Protein AF-A0A916B1W4-F1 (afdb_monomer)

Mean predicted aligned error: 12.18 Å

Solvent-accessible surface area (backbone atoms only — not comparable to full-atom values): 8776 Å² total; per-residue (Å²): 140,84,81,79,82,83,77,60,66,68,59,59,52,53,50,52,53,51,53,52,53,55,56,59,59,64,74,72,76,75,64,68,38,64,32,49,78,42,80,42,72,64,56,28,47,39,54,74,73,65,60,74,71,84,69,41,48,32,33,30,40,84,93,52,31,38,35,33,27,34,69,80,43,43,60,94,47,97,64,42,45,76,52,84,88,44,72,71,57,47,53,50,47,51,52,66,59,62,53,95,70,82,56,77,58,61,27,21,40,31,22,38,78,90,63,49,77,49,31,37,38,44,48,41,101,55,56,84,48,32,38,32,27,70,86,80,26,36,42,47,74,49,64,60,78,76,76,81,129

pLDDT: mean 74.78, std 14.54, range [41.62, 94.38]

Radius of gyration: 24.57 Å; Cα contacts (8 Å, |Δi|>4): 218; chains: 1; bounding box: 60×44×82 Å

Sequence (149 aa):
MIRPPYYSKHLGLRFVLFAGAAMLTLLIGCTTDYGRFSRDADLNQAFKKGEILSELNYYQSGRHAAIGVGPAYKVPSRIWTAFEPQTDRQDKMRGKFGGKHGYAAPGAFMLASDGTVVGIWFYGPHTRSFKVDQEKRIIEPMYVLPSRP

Nearest PDB structures (foldseek):
  1wjx-assembly1_A  TM=2.025E-01  e=3.253E+00  Thermus thermophilus
  8gcj-assembly1_C  TM=1.716E-01  e=3.891E+00  Homo sapiens
  4cs5-assembly3_C  TM=2.025E-01  e=7.066E+00  Penaeus vannamei
  5g48-assembly2_A-3  TM=2.164E-01  e=7.962E+00  Helicobacter pylori 26695

Foldseek 3Di:
DDDDDDPPPVVVVVVVVVVVVVVVVVVVPDQKDKWDWAFDPVQLVCLVVLPDPQQFFKWDQPLFWIKTFGNLADEPDPRIDTDHDDSVVSVVNCPSLVDDPNPSFGKTFTAAPVRDGGIIIGGGPFFDIWIARPVNRYIYTPGDDPDDD

Structure (mmCIF, N/CA/C/O backbone):
data_AF-A0A916B1W4-F1
#
_entry.id   AF-A0A916B1W4-F1
#
loop_
_atom_site.group_PDB
_atom_site.id
_atom_site.type_symbol
_atom_site.label_atom_id
_atom_site.label_alt_id
_atom_site.label_comp_id
_atom_site.label_asym_id
_atom_site.label_entity_id
_atom_site.label_seq_id
_atom_site.pdbx_PDB_ins_code
_atom_site.Cartn_x
_atom_site.Cartn_y
_atom_site.Cartn_z
_atom_site.occupancy
_atom_site.B_iso_or_equiv
_atom_site.auth_seq_id
_atom_site.auth_comp_id
_atom_site.auth_asym_id
_atom_site.auth_atom_id
_atom_site.pdbx_PDB_model_num
ATOM 1 N N . MET A 1 1 ? -34.827 -29.772 63.629 1.00 43.00 1 MET A N 1
ATOM 2 C CA . MET A 1 1 ? -35.063 -30.255 62.249 1.00 43.00 1 MET A CA 1
ATOM 3 C C . MET A 1 1 ? -34.575 -29.165 61.297 1.00 43.00 1 MET A C 1
ATOM 5 O O . MET A 1 1 ? -35.178 -28.102 61.267 1.00 43.00 1 MET A O 1
ATOM 9 N N . ILE A 1 2 ? -33.428 -29.352 60.637 1.00 50.66 2 ILE A N 1
ATOM 10 C CA . ILE A 1 2 ? -32.762 -28.321 59.815 1.00 50.66 2 ILE A CA 1
ATOM 11 C C . ILE A 1 2 ? -33.102 -28.608 58.345 1.00 50.66 2 ILE A C 1
ATOM 13 O O . ILE A 1 2 ? -32.817 -29.701 57.863 1.00 50.66 2 ILE A O 1
ATOM 17 N N . ARG A 1 3 ? -33.759 -27.672 57.644 1.00 47.84 3 ARG A N 1
ATOM 18 C CA . ARG A 1 3 ? -34.049 -27.809 56.203 1.00 47.84 3 ARG A CA 1
ATOM 19 C C . ARG A 1 3 ? -32.768 -27.543 55.395 1.00 47.84 3 ARG A C 1
ATOM 21 O O . ARG A 1 3 ? -32.090 -26.562 55.695 1.00 47.84 3 ARG A O 1
ATOM 28 N N . PRO A 1 4 ? -32.433 -28.360 54.381 1.00 50.62 4 PRO A N 1
ATOM 29 C CA . PRO A 1 4 ? -31.265 -28.110 53.548 1.00 50.62 4 PRO A CA 1
ATOM 30 C C . PRO A 1 4 ? -31.499 -26.882 52.651 1.00 50.62 4 PRO A C 1
ATOM 32 O O . PRO A 1 4 ? -32.639 -26.625 52.248 1.00 50.62 4 PRO A O 1
ATOM 35 N N . PRO A 1 5 ? -30.448 -26.112 52.322 1.00 58.75 5 PRO A N 1
ATOM 36 C CA . PRO A 1 5 ? -30.576 -24.954 51.453 1.00 58.75 5 PRO A CA 1
ATOM 37 C C . PRO A 1 5 ? -30.931 -25.401 50.031 1.00 58.75 5 PRO A C 1
ATOM 39 O O . PRO A 1 5 ? -30.258 -26.233 49.421 1.00 58.75 5 PRO A O 1
ATOM 42 N N . TYR A 1 6 ? -32.015 -24.837 49.504 1.00 56.00 6 TYR A N 1
ATOM 43 C CA . TYR A 1 6 ? -32.496 -25.073 48.148 1.00 56.00 6 TYR A CA 1
ATOM 44 C C . TYR A 1 6 ? -31.549 -24.387 47.153 1.00 56.00 6 TYR A C 1
ATOM 46 O O . TYR A 1 6 ? -31.672 -23.195 46.868 1.00 56.00 6 TYR A O 1
ATOM 54 N N . TYR A 1 7 ? -30.557 -25.124 46.653 1.00 57.62 7 TYR A N 1
ATOM 55 C CA . TYR A 1 7 ? -29.632 -24.624 45.638 1.00 57.62 7 TYR A CA 1
ATOM 56 C C . TYR A 1 7 ? -30.370 -24.512 44.294 1.00 57.62 7 TYR A C 1
ATOM 58 O O . TYR A 1 7 ? -30.645 -25.507 43.620 1.00 57.62 7 TYR A O 1
ATOM 66 N N . SER A 1 8 ? -30.752 -23.286 43.925 1.00 59.75 8 SER A N 1
ATOM 67 C CA . SER A 1 8 ? -31.493 -22.986 42.696 1.00 59.75 8 SER A CA 1
ATOM 68 C C . SER A 1 8 ? -30.629 -23.257 41.460 1.00 59.75 8 SER A C 1
ATOM 70 O O . SER A 1 8 ? -29.793 -22.443 41.064 1.00 59.75 8 SER A O 1
ATOM 72 N N . LYS A 1 9 ? -30.860 -24.405 40.813 1.00 57.69 9 LYS A N 1
ATOM 73 C CA . LYS A 1 9 ? -30.178 -24.835 39.576 1.00 57.69 9 LYS A CA 1
ATOM 74 C C . LYS A 1 9 ? -30.294 -23.814 38.432 1.00 57.69 9 LYS A C 1
ATOM 76 O O . LYS A 1 9 ? -29.436 -23.760 37.555 1.00 57.69 9 LYS A O 1
ATOM 81 N N . HIS A 1 10 ? -31.324 -22.968 38.465 1.00 60.84 10 HIS A N 1
ATOM 82 C CA . HIS A 1 10 ? -31.557 -21.921 37.470 1.00 60.84 10 HIS A CA 1
ATOM 83 C C . HIS A 1 10 ? -30.565 -20.756 37.571 1.00 60.84 10 HIS A C 1
ATOM 85 O O . HIS A 1 10 ? -30.297 -20.105 36.563 1.00 60.84 10 HIS A O 1
ATOM 91 N N . LEU A 1 11 ? -30.000 -20.498 38.756 1.00 61.28 11 LEU A N 1
ATOM 92 C CA . LEU A 1 11 ? -29.026 -19.424 38.952 1.00 61.28 11 LEU A CA 1
ATOM 93 C C . LEU A 1 11 ? -27.665 -19.793 38.342 1.00 61.28 11 LEU A C 1
ATOM 95 O O . LEU A 1 11 ? -27.063 -18.980 37.647 1.00 61.28 11 LEU A O 1
ATOM 99 N N . GLY A 1 12 ? -27.240 -21.050 38.515 1.00 69.25 12 GLY A N 1
ATOM 100 C CA . GLY A 1 12 ? -26.013 -21.575 37.909 1.00 69.25 12 GLY A CA 1
ATOM 101 C C . GLY A 1 12 ? -26.082 -21.626 36.381 1.00 69.25 12 GLY A C 1
ATOM 102 O O . GLY A 1 12 ? -25.150 -21.195 35.710 1.00 69.25 12 GLY A O 1
ATOM 103 N N . LEU A 1 13 ? -27.215 -22.065 35.816 1.00 74.12 13 LEU A N 1
ATOM 104 C CA . LEU A 1 13 ? -27.392 -22.143 34.360 1.00 74.12 13 LEU A CA 1
ATOM 105 C C . LEU A 1 13 ? -27.351 -20.760 33.686 1.00 74.12 13 LEU A C 1
ATOM 107 O O . LEU A 1 13 ? -26.747 -20.602 32.627 1.00 74.12 13 LEU A O 1
ATOM 111 N N . ARG A 1 14 ? -27.953 -19.742 34.316 1.00 78.06 14 ARG A N 1
ATOM 112 C CA . ARG A 1 14 ? -27.919 -18.355 33.822 1.00 78.06 14 ARG A CA 1
ATOM 113 C C . ARG A 1 14 ? -26.509 -17.773 33.848 1.00 78.06 14 ARG A C 1
ATOM 115 O O . ARG A 1 14 ? -26.133 -17.076 32.912 1.00 78.06 14 ARG A O 1
ATOM 122 N N . PHE A 1 15 ? -25.732 -18.092 34.880 1.00 79.56 15 PHE A N 1
ATOM 123 C CA . PHE A 1 15 ? -24.349 -17.636 35.003 1.00 79.56 15 PHE A CA 1
ATOM 124 C C . PHE A 1 15 ? -23.443 -18.267 33.937 1.00 79.56 15 PHE A C 1
ATOM 126 O O . PHE A 1 15 ? -22.656 -17.566 33.308 1.00 79.56 15 PHE A O 1
ATOM 133 N N . VAL A 1 16 ? -23.612 -19.567 33.665 1.00 83.00 16 VAL A N 1
ATOM 134 C CA . VAL A 1 16 ? -22.874 -20.280 32.607 1.00 83.00 16 VAL A CA 1
ATOM 135 C C . VAL A 1 16 ? -23.202 -19.724 31.219 1.00 83.00 16 VAL A C 1
ATOM 137 O O . VAL A 1 16 ? -22.293 -19.515 30.420 1.00 83.00 16 VAL A O 1
ATOM 140 N N . LEU A 1 17 ? -24.472 -19.419 30.939 1.00 81.69 17 LEU A N 1
ATOM 141 C CA . LEU A 1 17 ? -24.877 -18.806 29.668 1.00 81.69 17 LEU A CA 1
ATOM 142 C C . LEU A 1 17 ? -24.300 -17.395 29.490 1.00 81.69 17 LEU A C 1
ATOM 144 O O . LEU A 1 17 ? -23.817 -17.069 28.408 1.00 81.69 17 LEU A O 1
ATOM 148 N N . PHE A 1 18 ? -24.298 -16.575 30.546 1.00 82.75 18 PHE A N 1
ATOM 149 C CA . PHE A 1 18 ? -23.714 -15.230 30.500 1.00 82.75 18 PHE A CA 1
ATOM 150 C C . PHE A 1 18 ? -22.194 -15.265 30.314 1.00 82.75 18 PHE A C 1
ATOM 152 O O . PHE A 1 18 ? -21.657 -14.526 29.490 1.00 82.75 18 PHE A O 1
ATOM 159 N N . ALA A 1 19 ? -21.505 -16.150 31.036 1.00 81.50 19 ALA A N 1
ATOM 160 C CA . ALA A 1 19 ? -20.065 -16.338 30.900 1.00 81.50 19 ALA A CA 1
ATOM 161 C C . ALA A 1 19 ? -19.690 -16.868 29.505 1.00 81.50 19 ALA A C 1
ATOM 163 O O . ALA A 1 19 ? -18.737 -16.381 28.900 1.00 81.50 19 ALA A O 1
ATOM 164 N N . GLY A 1 20 ? -20.472 -17.805 28.958 1.00 81.44 20 GLY A N 1
ATOM 165 C CA . GLY A 1 20 ? -20.282 -18.322 27.601 1.00 81.44 20 GLY A CA 1
ATOM 166 C C . GLY A 1 20 ? -20.479 -17.254 26.523 1.00 81.44 20 GLY A C 1
ATOM 167 O O . GLY A 1 20 ? -19.658 -17.140 25.614 1.00 81.44 20 GLY A O 1
ATOM 168 N N . ALA A 1 21 ? -21.515 -16.420 26.649 1.00 79.38 21 ALA A N 1
ATOM 169 C CA . ALA A 1 21 ? -21.763 -15.319 25.720 1.00 79.38 21 ALA A CA 1
ATOM 170 C C . ALA A 1 21 ? -20.661 -14.246 25.782 1.00 79.38 21 ALA A C 1
ATOM 172 O O . ALA A 1 21 ? -20.175 -13.805 24.742 1.00 79.38 21 ALA A O 1
ATOM 173 N N . ALA A 1 22 ? -20.205 -13.876 26.984 1.00 78.75 22 ALA A N 1
ATOM 174 C CA . ALA A 1 22 ? -19.098 -12.936 27.158 1.00 78.75 22 ALA A CA 1
ATOM 175 C C . ALA A 1 22 ? -17.791 -13.471 26.545 1.00 78.75 22 ALA A C 1
ATOM 177 O O . ALA A 1 22 ? -17.071 -12.736 25.870 1.00 78.75 22 ALA A O 1
ATOM 178 N N . MET A 1 23 ? -17.510 -14.768 26.698 1.00 75.62 23 MET A N 1
ATOM 179 C CA . MET A 1 23 ? -16.306 -15.386 26.142 1.00 75.62 23 MET A CA 1
ATOM 180 C C . MET A 1 23 ? -16.318 -15.447 24.607 1.00 75.62 23 MET A C 1
ATOM 182 O O . MET A 1 23 ? -15.281 -15.232 23.984 1.00 75.62 23 MET A O 1
ATOM 186 N N . LEU A 1 24 ? -17.487 -15.643 23.987 1.00 72.12 24 LEU A N 1
ATOM 187 C CA . LEU A 1 24 ? -17.648 -15.578 22.528 1.00 72.12 24 LEU A CA 1
ATOM 188 C C . LEU A 1 24 ? -17.366 -14.176 21.966 1.00 72.12 24 LEU A C 1
ATOM 190 O O . LEU A 1 24 ? -16.782 -14.065 20.892 1.00 72.12 24 LEU A O 1
ATOM 194 N N . THR A 1 25 ? -17.709 -13.108 22.694 1.00 70.25 25 THR A N 1
ATOM 195 C CA . THR A 1 25 ? -17.434 -11.732 22.234 1.00 70.25 25 THR A CA 1
ATOM 196 C C . THR A 1 25 ? -15.950 -11.361 22.262 1.00 70.25 25 THR A C 1
ATOM 198 O O . THR A 1 25 ? -15.512 -10.534 21.467 1.00 70.25 25 THR A O 1
ATOM 201 N N . LEU A 1 26 ? -15.149 -12.008 23.117 1.00 65.50 26 LEU A N 1
ATOM 202 C CA . LEU A 1 26 ? -13.708 -11.746 23.220 1.00 65.50 26 LEU A CA 1
ATOM 203 C C . LEU A 1 26 ? -12.905 -12.312 22.037 1.00 65.50 26 LEU A C 1
ATOM 205 O O . LEU A 1 26 ? -11.807 -11.833 21.765 1.00 65.50 26 LEU A O 1
ATOM 209 N N . LEU A 1 27 ? -13.447 -13.291 21.305 1.00 60.91 27 LEU A N 1
ATOM 210 C CA . LEU A 1 27 ? -12.779 -13.905 20.149 1.00 60.91 27 LEU A CA 1
ATOM 211 C C . LEU A 1 27 ? -12.909 -13.089 18.852 1.00 60.91 27 LEU A C 1
ATOM 213 O O . LEU A 1 27 ? -12.241 -13.400 17.873 1.00 60.91 27 LEU A O 1
ATOM 217 N N . ILE A 1 28 ? -13.726 -12.032 18.841 1.00 63.41 28 ILE A N 1
ATOM 218 C CA . ILE A 1 28 ? -13.975 -11.191 17.654 1.00 63.41 28 ILE A CA 1
ATOM 219 C C . ILE A 1 28 ? -12.948 -10.035 17.563 1.00 63.41 28 ILE A C 1
ATOM 221 O O . ILE A 1 28 ? -12.899 -9.300 16.588 1.00 63.41 28 ILE A O 1
ATOM 225 N N . GLY A 1 29 ? -12.085 -9.863 18.571 1.00 56.53 29 GLY A N 1
ATOM 226 C CA . GLY A 1 29 ? -11.330 -8.623 18.790 1.00 56.53 29 GLY A CA 1
ATOM 227 C C . GLY A 1 29 ? -9.984 -8.439 18.077 1.00 56.53 29 GLY A C 1
ATOM 228 O O . GLY A 1 29 ? -9.259 -7.520 18.453 1.00 56.53 29 GLY A O 1
ATOM 229 N N . CYS A 1 30 ? -9.590 -9.259 17.098 1.00 63.62 30 CYS A N 1
ATOM 230 C CA . CYS A 1 30 ? -8.312 -9.046 16.399 1.00 63.62 30 CYS A CA 1
ATOM 231 C C . CYS A 1 30 ? -8.394 -9.432 14.914 1.00 63.62 30 CYS A C 1
ATOM 233 O O . CYS A 1 30 ? -8.078 -10.555 14.542 1.00 63.62 30 CYS A O 1
ATOM 235 N N . THR A 1 31 ? -8.824 -8.496 14.063 1.00 70.81 31 THR A N 1
ATOM 236 C CA . THR A 1 31 ? -8.904 -8.668 12.595 1.00 70.81 31 THR A CA 1
ATOM 237 C C . THR A 1 31 ? -7.737 -8.010 11.849 1.00 70.81 31 THR A C 1
ATOM 239 O O . THR A 1 31 ? -7.789 -7.811 10.634 1.00 70.81 31 THR A O 1
ATOM 242 N N . THR A 1 32 ? -6.672 -7.633 12.570 1.00 83.56 32 THR A N 1
ATOM 243 C CA . THR A 1 32 ? -5.434 -7.148 11.957 1.00 83.56 32 THR A CA 1
ATOM 244 C C . THR A 1 32 ? -4.534 -8.318 11.588 1.00 83.56 32 THR A C 1
ATOM 246 O O . THR A 1 32 ? -3.882 -8.901 12.454 1.00 83.56 32 THR A O 1
ATOM 249 N N . ASP A 1 33 ? -4.416 -8.579 10.292 1.00 89.25 33 ASP A N 1
ATOM 250 C CA . ASP A 1 33 ? -3.599 -9.663 9.755 1.00 89.25 33 ASP A CA 1
ATOM 251 C C . ASP A 1 33 ? -2.481 -9.159 8.848 1.00 89.25 33 ASP A C 1
ATOM 253 O O . ASP A 1 33 ? -2.517 -8.051 8.305 1.00 89.25 33 ASP A O 1
ATOM 257 N N . TYR A 1 34 ? -1.476 -10.009 8.647 1.00 91.25 34 TYR A N 1
ATOM 258 C CA . TYR A 1 34 ? -0.463 -9.781 7.627 1.00 91.25 34 TYR A CA 1
ATOM 259 C C . TYR A 1 34 ? -1.018 -10.079 6.237 1.00 91.25 34 TYR A C 1
ATOM 261 O O . TYR A 1 34 ? -1.528 -11.166 5.968 1.00 91.25 34 TYR A O 1
ATOM 269 N N . GLY A 1 35 ? -0.861 -9.110 5.341 1.00 89.94 35 GLY A N 1
ATOM 270 C CA . GLY A 1 35 ? -1.118 -9.303 3.925 1.00 89.94 35 GLY A CA 1
ATOM 271 C C . GLY A 1 35 ? 0.085 -9.889 3.190 1.00 89.94 35 GLY A C 1
ATOM 272 O O . GLY A 1 35 ? 1.198 -9.990 3.719 1.00 89.94 35 GLY A O 1
ATOM 273 N N . ARG A 1 36 ? -0.136 -10.252 1.929 1.00 89.25 36 ARG A N 1
ATOM 274 C CA . ARG A 1 36 ? 0.885 -10.798 1.030 1.00 89.25 36 ARG A CA 1
ATOM 275 C C . ARG A 1 36 ? 0.937 -10.034 -0.285 1.00 89.25 36 ARG A C 1
ATOM 277 O O . ARG A 1 36 ? -0.073 -9.525 -0.763 1.00 89.25 36 ARG A O 1
ATOM 284 N N . PHE A 1 37 ? 2.120 -9.985 -0.885 1.00 87.25 37 PHE A N 1
ATOM 285 C CA . PHE A 1 37 ? 2.303 -9.425 -2.219 1.00 87.25 37 PHE A CA 1
ATOM 286 C C . PHE A 1 37 ? 2.215 -10.534 -3.269 1.00 87.25 37 PHE A C 1
ATOM 288 O O . PHE A 1 37 ? 2.914 -11.542 -3.156 1.00 87.25 37 PHE A O 1
ATOM 295 N N . SER A 1 38 ? 1.394 -10.340 -4.300 1.00 86.94 38 SER A N 1
ATOM 296 C CA . SER A 1 38 ? 1.315 -11.233 -5.460 1.00 86.94 38 SER A CA 1
ATOM 297 C C . SER A 1 38 ? 1.848 -10.526 -6.694 1.00 86.94 38 SER A C 1
ATOM 299 O O . SER A 1 38 ? 1.353 -9.462 -7.062 1.00 86.94 38 SER A O 1
ATOM 301 N N . ARG A 1 39 ? 2.873 -11.097 -7.328 1.00 83.00 39 ARG A N 1
ATOM 302 C CA . ARG A 1 39 ? 3.413 -10.556 -8.580 1.00 83.00 39 ARG A CA 1
ATOM 303 C C . ARG A 1 39 ? 2.420 -10.805 -9.703 1.00 83.00 39 ARG A C 1
ATOM 305 O O . ARG A 1 39 ? 1.896 -11.909 -9.807 1.00 83.00 39 ARG A O 1
ATOM 312 N N . ASP A 1 40 ? 2.239 -9.805 -10.552 1.00 79.69 40 ASP A N 1
ATOM 313 C CA . ASP A 1 40 ? 1.331 -9.891 -11.687 1.00 79.69 40 ASP A CA 1
ATOM 314 C C . ASP A 1 40 ? 1.962 -9.249 -12.930 1.00 79.69 40 ASP A C 1
ATOM 316 O O . ASP A 1 40 ? 2.524 -8.152 -12.870 1.00 79.69 40 ASP A O 1
ATOM 320 N N . ALA A 1 41 ? 1.961 -9.981 -14.045 1.00 78.38 41 ALA A N 1
ATOM 321 C CA . ALA A 1 41 ? 2.626 -9.556 -15.274 1.00 78.38 41 ALA A CA 1
ATOM 322 C C . ALA A 1 41 ? 1.854 -8.448 -16.003 1.00 78.38 41 ALA A C 1
ATOM 324 O O . ALA A 1 41 ? 2.482 -7.546 -16.568 1.00 78.38 41 ALA A O 1
ATOM 325 N N . ASP A 1 42 ? 0.528 -8.475 -15.933 1.00 80.94 42 ASP A N 1
ATOM 326 C CA . ASP A 1 42 ? -0.341 -7.505 -16.594 1.00 80.94 42 ASP A CA 1
ATOM 327 C C . ASP A 1 42 ? -0.290 -6.173 -15.854 1.00 80.94 42 ASP A C 1
ATOM 329 O O . ASP A 1 42 ? -0.120 -5.122 -16.468 1.00 80.94 42 ASP A O 1
ATOM 333 N N . LEU A 1 43 ? -0.275 -6.211 -14.523 1.00 76.81 43 LEU A N 1
ATOM 334 C CA . LEU A 1 43 ? -0.049 -5.049 -13.674 1.00 76.81 43 LEU A CA 1
ATOM 335 C C . LEU A 1 43 ? 1.306 -4.385 -13.956 1.00 76.81 43 LEU A C 1
ATOM 337 O O . LEU A 1 43 ? 1.416 -3.158 -14.021 1.00 76.81 43 LEU A O 1
ATOM 341 N N . ASN A 1 44 ? 2.347 -5.192 -14.173 1.00 73.75 44 ASN A N 1
ATOM 342 C CA . ASN A 1 44 ? 3.654 -4.684 -14.588 1.00 73.75 44 ASN A CA 1
ATOM 343 C C . ASN A 1 44 ? 3.591 -4.003 -15.952 1.00 73.75 44 ASN A C 1
ATOM 345 O O . ASN A 1 44 ? 4.270 -2.998 -16.178 1.00 73.75 44 ASN A O 1
ATOM 349 N N . GLN A 1 45 ? 2.807 -4.548 -16.877 1.00 76.25 45 GLN A N 1
ATOM 350 C CA . GLN A 1 45 ? 2.643 -3.978 -18.204 1.00 76.25 45 GLN A CA 1
ATOM 351 C C . GLN A 1 45 ? 1.825 -2.681 -18.168 1.00 76.25 45 GLN A C 1
ATOM 353 O O . GLN A 1 45 ? 2.245 -1.704 -18.788 1.00 76.25 45 GLN A O 1
ATOM 358 N N . ALA A 1 46 ? 0.733 -2.638 -17.406 1.00 75.56 46 ALA A N 1
ATOM 359 C CA . ALA A 1 46 ? -0.083 -1.447 -17.178 1.00 75.56 46 ALA A CA 1
ATOM 360 C C . ALA A 1 46 ? 0.763 -0.309 -16.587 1.00 75.56 46 ALA A C 1
ATOM 362 O O . ALA A 1 46 ? 0.782 0.809 -17.106 1.00 75.56 46 ALA A O 1
ATOM 363 N N . PHE A 1 47 ? 1.596 -0.614 -15.586 1.00 71.06 47 PHE A N 1
ATOM 364 C CA . PHE A 1 47 ? 2.516 0.367 -15.012 1.00 71.06 47 PHE A CA 1
ATOM 365 C C . PHE A 1 47 ? 3.568 0.860 -16.019 1.00 71.06 47 PHE A C 1
ATOM 367 O O . PHE A 1 47 ? 3.852 2.058 -16.093 1.00 71.06 47 PHE A O 1
ATOM 374 N N . LYS A 1 48 ? 4.135 -0.039 -16.838 1.00 69.44 48 LYS A N 1
ATOM 375 C CA . LYS A 1 48 ? 5.068 0.341 -17.917 1.00 69.44 48 LYS A CA 1
ATOM 376 C C . LYS A 1 48 ? 4.418 1.270 -18.941 1.00 69.44 48 LYS A C 1
ATOM 378 O O . LYS A 1 48 ? 5.094 2.170 -19.435 1.00 69.44 48 LYS A O 1
ATOM 383 N N . LYS A 1 49 ? 3.134 1.062 -19.237 1.00 73.44 49 LYS A N 1
ATOM 384 C CA . LYS A 1 49 ? 2.331 1.897 -20.140 1.00 73.44 49 LYS A CA 1
ATOM 385 C C . LYS A 1 49 ? 1.883 3.221 -19.510 1.00 73.44 49 LYS A C 1
ATOM 387 O O . LYS A 1 49 ? 1.414 4.089 -20.234 1.00 73.44 49 LYS A O 1
ATOM 392 N N . GLY A 1 50 ? 2.073 3.405 -18.200 1.00 62.69 50 GLY A N 1
ATOM 393 C CA . GLY A 1 50 ? 1.631 4.607 -17.487 1.00 62.69 50 GLY A CA 1
ATOM 394 C C . GLY A 1 50 ? 0.120 4.650 -17.262 1.00 62.69 50 GLY A C 1
ATOM 395 O O . GLY A 1 50 ? -0.449 5.732 -17.154 1.00 62.69 50 GLY A O 1
ATOM 396 N N . GLU A 1 51 ? -0.533 3.489 -17.222 1.00 71.00 51 GLU A N 1
ATOM 397 C CA . GLU A 1 51 ? -1.961 3.408 -16.935 1.00 71.00 51 GLU A CA 1
ATOM 398 C C . GLU A 1 51 ? -2.214 3.748 -15.457 1.00 71.00 51 GLU A C 1
ATOM 400 O O . GLU A 1 51 ? -1.686 3.108 -14.541 1.00 71.00 51 GLU A O 1
ATOM 405 N N . ILE A 1 52 ? -3.018 4.790 -15.226 1.00 64.06 52 ILE A N 1
ATOM 406 C CA . ILE A 1 52 ? -3.480 5.177 -13.892 1.00 64.06 52 ILE A CA 1
ATOM 407 C C . ILE A 1 52 ? -4.686 4.314 -13.548 1.00 64.06 52 ILE A C 1
ATOM 409 O O . ILE A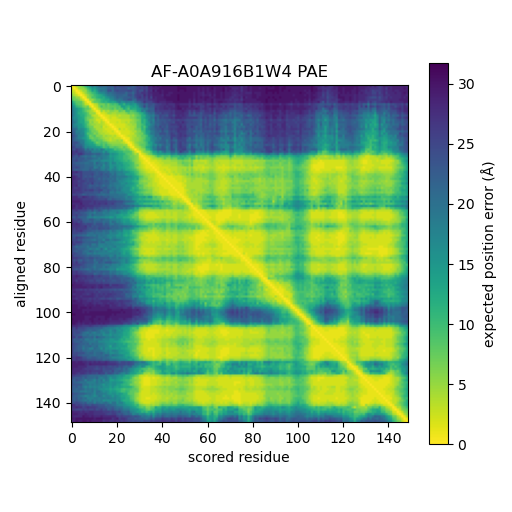 1 52 ? -5.709 4.377 -14.225 1.00 64.06 52 ILE A O 1
ATOM 413 N N . LEU A 1 53 ? -4.600 3.569 -12.449 1.00 71.44 53 LEU A N 1
ATOM 414 C CA . LEU A 1 53 ? -5.776 2.952 -11.847 1.00 71.44 53 LEU A CA 1
ATOM 415 C C . LEU A 1 53 ? -6.449 4.017 -10.981 1.00 71.44 53 LEU A C 1
ATOM 417 O O . LEU A 1 53 ? -6.123 4.192 -9.809 1.00 71.44 53 LEU A O 1
ATOM 421 N N . SER A 1 54 ? -7.332 4.788 -11.616 1.00 63.84 54 SER A N 1
ATOM 422 C CA . SER A 1 54 ? -7.924 6.027 -11.091 1.00 63.84 54 SER A CA 1
ATOM 423 C C . SER A 1 54 ? -8.743 5.861 -9.810 1.00 63.84 54 SER A C 1
ATOM 425 O O . SER A 1 54 ? -9.089 6.850 -9.180 1.00 63.84 54 SER A O 1
ATOM 427 N N . GLU A 1 55 ? -9.052 4.630 -9.412 1.00 82.88 55 GLU A N 1
ATOM 428 C CA . GLU A 1 55 ? -9.868 4.334 -8.232 1.00 82.88 55 GLU A CA 1
ATOM 429 C C . GLU A 1 55 ? -9.039 4.082 -6.961 1.00 82.88 55 GLU A C 1
ATOM 431 O O . GLU A 1 55 ? -9.580 3.645 -5.947 1.00 82.88 55 GLU A O 1
ATOM 436 N N . LEU A 1 56 ? -7.726 4.339 -6.983 1.00 88.38 56 LEU A N 1
ATOM 437 C CA . LEU A 1 56 ? -6.842 4.100 -5.841 1.00 88.38 56 LEU A CA 1
ATOM 438 C C . LEU A 1 56 ? -6.452 5.390 -5.115 1.00 88.38 56 LEU A C 1
ATOM 440 O O . LEU A 1 56 ? -6.116 6.402 -5.724 1.00 88.38 56 LEU A O 1
ATOM 444 N N . ASN A 1 57 ? -6.374 5.304 -3.789 1.00 90.75 57 ASN A N 1
ATOM 445 C CA . ASN A 1 57 ? -5.712 6.297 -2.954 1.00 90.75 57 ASN A CA 1
ATOM 446 C C . ASN A 1 57 ? -4.198 6.058 -3.015 1.00 90.75 57 ASN A C 1
ATOM 448 O O . ASN A 1 57 ? -3.710 5.025 -2.543 1.00 90.75 57 ASN A O 1
ATOM 452 N N . TYR A 1 58 ? -3.439 6.997 -3.577 1.00 88.19 58 TYR A N 1
ATOM 453 C CA . TYR A 1 58 ? -1.994 6.840 -3.735 1.00 88.19 58 TYR A CA 1
ATOM 454 C C . TYR A 1 58 ? -1.199 7.463 -2.586 1.00 88.19 58 TYR A C 1
ATOM 456 O O . TYR A 1 58 ? -1.482 8.571 -2.127 1.00 88.19 58 TYR A O 1
ATOM 464 N N . TYR A 1 59 ? -0.153 6.760 -2.152 1.00 89.06 59 TYR A N 1
ATOM 465 C CA . TYR A 1 59 ? 0.770 7.198 -1.109 1.00 89.06 59 TYR A CA 1
ATOM 466 C C . TYR A 1 59 ? 2.220 6.981 -1.537 1.00 89.06 59 TYR A C 1
ATOM 468 O O . TYR A 1 59 ? 2.541 5.998 -2.204 1.00 89.06 59 TYR A O 1
ATOM 476 N N . GLN A 1 60 ? 3.120 7.872 -1.120 1.00 85.31 60 GLN A N 1
ATOM 477 C CA . GLN A 1 60 ? 4.560 7.750 -1.364 1.00 85.31 60 GLN A CA 1
ATOM 478 C C . GLN A 1 60 ? 5.366 7.833 -0.066 1.00 85.31 60 GLN A C 1
ATOM 480 O O . GLN A 1 60 ? 5.044 8.616 0.828 1.00 85.31 60 GLN A O 1
ATOM 485 N N . SER A 1 61 ? 6.454 7.068 0.005 1.00 80.75 61 SER A N 1
ATOM 486 C CA . SER A 1 61 ? 7.465 7.140 1.062 1.00 80.75 61 SER A CA 1
ATOM 487 C C . SER A 1 61 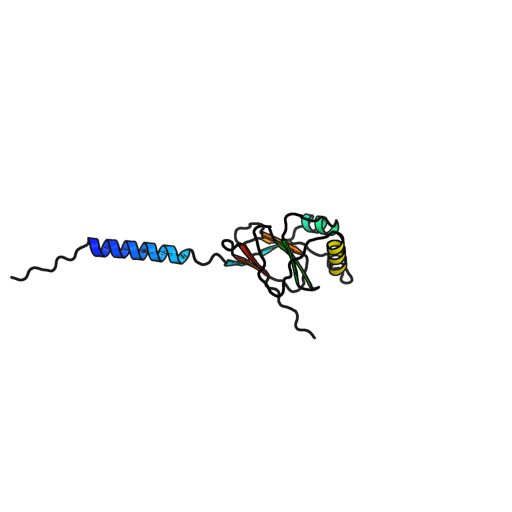? 8.730 7.802 0.510 1.00 80.75 61 SER A C 1
ATOM 489 O O . SER A 1 61 ? 9.686 7.145 0.074 1.00 80.75 61 SER A O 1
ATOM 491 N N . GLY A 1 62 ? 8.719 9.137 0.468 1.00 76.44 62 GLY A N 1
ATOM 492 C CA . GLY A 1 62 ? 9.823 9.938 -0.063 1.00 76.44 62 GLY A CA 1
ATOM 493 C C . GLY A 1 62 ? 10.164 9.584 -1.516 1.00 76.44 62 GLY A C 1
ATOM 494 O O . GLY A 1 62 ? 9.347 9.752 -2.414 1.00 76.44 62 GLY A O 1
ATOM 495 N N . ARG A 1 63 ? 11.398 9.123 -1.764 1.00 70.88 63 ARG A N 1
ATOM 496 C CA . ARG A 1 63 ? 11.871 8.696 -3.098 1.00 70.88 63 ARG A CA 1
ATOM 497 C C . ARG A 1 63 ? 11.929 7.175 -3.270 1.00 70.88 63 ARG A C 1
ATOM 499 O O . ARG A 1 63 ? 12.449 6.713 -4.279 1.00 70.88 63 ARG A O 1
ATOM 506 N N . HIS A 1 64 ? 11.468 6.414 -2.282 1.00 72.75 64 HIS A N 1
ATOM 507 C CA . HIS A 1 64 ? 11.822 5.002 -2.168 1.00 72.75 64 HIS A CA 1
ATOM 508 C C . HIS A 1 64 ? 10.708 4.037 -2.541 1.00 72.75 64 HIS A C 1
ATOM 510 O O . HIS A 1 64 ? 11.022 2.932 -2.968 1.00 72.75 64 HIS A O 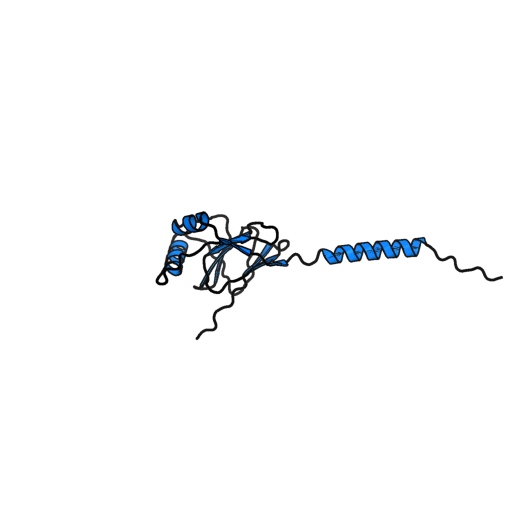1
ATOM 516 N N . ALA A 1 65 ? 9.448 4.427 -2.342 1.00 76.50 65 ALA A N 1
ATOM 517 C CA . ALA A 1 65 ? 8.312 3.569 -2.630 1.00 76.50 65 ALA A CA 1
ATOM 518 C C . ALA A 1 65 ? 7.037 4.361 -2.891 1.00 76.50 65 ALA A C 1
ATOM 520 O O . ALA A 1 65 ? 6.854 5.444 -2.324 1.00 76.50 65 ALA A O 1
ATOM 521 N N . ALA A 1 66 ? 6.150 3.785 -3.696 1.00 82.50 66 ALA A N 1
ATOM 522 C CA . ALA A 1 66 ? 4.780 4.244 -3.857 1.00 82.50 66 ALA A CA 1
ATOM 523 C C . ALA A 1 66 ? 3.802 3.067 -3.733 1.00 82.50 66 ALA A C 1
ATOM 525 O O . ALA A 1 66 ? 4.121 1.927 -4.058 1.00 82.50 66 ALA A O 1
ATOM 526 N N . ILE A 1 67 ? 2.596 3.344 -3.257 1.00 87.69 67 ILE A N 1
ATOM 527 C CA . ILE A 1 67 ? 1.489 2.387 -3.199 1.00 87.69 67 ILE A CA 1
ATOM 528 C C . ILE A 1 67 ? 0.219 3.057 -3.683 1.00 87.69 67 ILE A C 1
ATOM 530 O O . ILE A 1 67 ? 0.048 4.260 -3.494 1.00 87.69 67 ILE A O 1
ATOM 534 N N . GLY A 1 68 ? -0.668 2.275 -4.280 1.00 89.44 68 GLY A N 1
ATOM 535 C CA . GLY A 1 68 ? -2.073 2.626 -4.440 1.00 89.44 68 GLY A CA 1
ATOM 536 C C . GLY A 1 68 ? -2.894 1.675 -3.586 1.00 89.44 68 GLY A C 1
ATOM 537 O O . GLY A 1 68 ? -2.699 0.470 -3.676 1.00 89.44 68 GLY A O 1
ATOM 538 N N . VAL A 1 69 ? -3.783 2.170 -2.741 1.00 92.75 69 VAL A N 1
ATOM 539 C CA . VAL A 1 69 ? -4.689 1.324 -1.949 1.00 92.75 69 VAL A CA 1
ATOM 540 C C . VAL A 1 69 ? -6.125 1.579 -2.366 1.00 92.75 69 VAL A C 1
ATOM 542 O O . VAL A 1 69 ? -6.435 2.658 -2.865 1.00 92.75 69 VAL A O 1
ATOM 545 N N . GLY A 1 70 ? -6.996 0.588 -2.187 1.00 92.50 70 GLY A N 1
ATOM 546 C CA . GLY A 1 70 ? -8.408 0.732 -2.533 1.00 92.50 70 GLY A CA 1
ATOM 547 C C . GLY A 1 70 ? -9.040 1.957 -1.855 1.00 92.50 70 GLY A C 1
ATOM 548 O O . GLY A 1 70 ? -8.593 2.361 -0.777 1.00 92.50 70 GLY A O 1
ATOM 549 N N . PRO A 1 71 ? -10.104 2.534 -2.433 1.00 91.56 71 PRO A N 1
ATOM 550 C CA . PRO A 1 71 ? -10.642 3.827 -2.005 1.00 91.56 71 PRO A CA 1
ATOM 551 C C . PRO A 1 71 ? -11.221 3.784 -0.582 1.00 91.56 71 PRO A C 1
ATOM 553 O O . PRO A 1 71 ? -11.231 4.790 0.125 1.00 91.56 71 PRO A O 1
ATOM 556 N N . ALA A 1 72 ? -11.651 2.599 -0.136 1.00 92.44 72 ALA A N 1
ATOM 557 C CA . ALA A 1 72 ? -12.121 2.355 1.223 1.00 92.44 72 ALA A CA 1
ATOM 558 C C . ALA A 1 72 ? -10.993 2.337 2.269 1.00 92.44 72 ALA A C 1
ATOM 560 O O . ALA A 1 72 ? -11.276 2.492 3.455 1.00 92.44 72 ALA A O 1
ATOM 561 N N . TYR A 1 73 ? -9.739 2.135 1.853 1.00 93.50 73 TYR A N 1
ATOM 562 C CA . TYR A 1 73 ? -8.599 1.959 2.747 1.00 93.50 73 TYR A CA 1
ATOM 563 C C . TYR A 1 73 ? -7.794 3.243 2.933 1.00 93.50 73 TYR A C 1
ATOM 565 O O . TYR A 1 73 ? -7.678 4.081 2.034 1.00 93.50 73 TYR A O 1
ATOM 573 N N . LYS A 1 74 ? -7.188 3.370 4.115 1.00 94.38 74 LYS A N 1
ATOM 574 C CA . LYS A 1 74 ? -6.303 4.479 4.491 1.00 94.38 74 LYS A CA 1
ATOM 575 C C . LYS A 1 74 ? -4.960 3.967 4.994 1.00 94.38 74 LYS A C 1
ATOM 577 O O . LYS A 1 74 ? -4.874 2.888 5.575 1.00 94.38 74 LYS A O 1
ATOM 582 N N . VAL A 1 75 ? -3.926 4.791 4.834 1.00 93.00 75 VAL A N 1
ATOM 583 C CA . VAL A 1 75 ? -2.572 4.527 5.346 1.00 93.00 75 VAL A CA 1
ATOM 584 C C . VAL A 1 75 ? -2.200 5.603 6.375 1.00 93.00 75 VAL A C 1
ATOM 586 O O . VAL A 1 75 ? -1.623 6.631 6.014 1.00 93.00 75 VAL A O 1
ATOM 589 N N . PRO A 1 76 ? -2.560 5.428 7.659 1.00 88.56 76 PRO A N 1
ATOM 590 C CA . PRO A 1 76 ? -2.250 6.383 8.715 1.00 88.56 76 PRO A CA 1
ATOM 591 C C . PRO A 1 76 ? -0.771 6.264 9.103 1.00 88.56 76 PRO A C 1
ATOM 593 O O . PRO A 1 76 ? -0.400 5.546 10.027 1.00 88.56 76 PRO A O 1
ATOM 596 N N . SER A 1 77 ? 0.108 6.956 8.381 1.00 83.31 77 SER A N 1
ATOM 597 C CA . SER A 1 77 ? 1.544 6.937 8.659 1.00 83.31 77 SER A CA 1
ATOM 598 C C . SER A 1 77 ? 2.180 8.305 8.460 1.00 83.31 77 SER A C 1
ATOM 600 O O . SER A 1 77 ? 1.818 9.055 7.562 1.00 83.31 77 SER A O 1
ATOM 602 N N . ARG A 1 78 ? 3.187 8.612 9.286 1.00 83.50 78 ARG A N 1
ATOM 603 C CA . ARG A 1 78 ? 4.031 9.809 9.127 1.00 83.50 78 ARG A CA 1
ATOM 604 C C . ARG A 1 78 ? 5.029 9.683 7.972 1.00 83.50 78 ARG A C 1
ATOM 606 O O . ARG A 1 78 ? 5.590 10.685 7.549 1.00 83.50 78 ARG A O 1
ATOM 613 N N . ILE A 1 79 ? 5.277 8.461 7.501 1.00 83.69 79 ILE A N 1
ATOM 614 C CA . ILE A 1 79 ? 6.245 8.166 6.435 1.00 83.69 79 ILE A CA 1
ATOM 615 C C . ILE A 1 79 ? 5.558 8.194 5.064 1.00 83.69 79 ILE A C 1
ATOM 617 O O . ILE A 1 79 ? 6.171 8.574 4.068 1.00 83.69 79 ILE A O 1
ATOM 621 N N . TRP A 1 80 ? 4.280 7.817 5.024 1.00 87.56 80 TRP A N 1
ATOM 622 C CA . TRP A 1 80 ? 3.488 7.737 3.805 1.00 87.56 80 TRP A CA 1
ATOM 623 C C . TRP A 1 80 ? 2.684 9.013 3.601 1.00 87.56 80 TRP A C 1
ATOM 625 O O . TRP A 1 80 ? 1.782 9.329 4.369 1.00 87.56 80 TRP A O 1
ATOM 635 N N . THR A 1 81 ? 2.999 9.748 2.543 1.00 89.44 81 THR A N 1
ATOM 636 C CA . THR A 1 81 ? 2.277 10.967 2.177 1.00 89.44 81 THR A CA 1
ATOM 637 C C . THR A 1 81 ? 1.311 10.665 1.044 1.00 89.44 81 THR A C 1
ATOM 639 O O . THR A 1 81 ? 1.737 10.175 -0.003 1.00 89.44 81 THR A O 1
ATOM 642 N N . ALA A 1 82 ? 0.027 10.960 1.255 1.00 90.00 82 ALA A N 1
ATOM 643 C CA . ALA A 1 82 ? -0.984 10.866 0.210 1.00 90.00 82 ALA A CA 1
ATOM 644 C C . ALA A 1 82 ? -0.680 11.853 -0.927 1.00 90.00 82 ALA A C 1
ATOM 646 O O . ALA A 1 82 ? -0.208 12.967 -0.679 1.00 90.00 82 ALA A O 1
ATOM 647 N N . PHE A 1 83 ? -0.945 11.463 -2.169 1.00 84.12 83 PHE A N 1
ATOM 648 C CA . PHE A 1 83 ? -0.802 12.350 -3.317 1.00 84.12 83 PHE A CA 1
ATOM 649 C C . PHE A 1 83 ? -1.805 12.006 -4.415 1.00 84.12 83 PHE A C 1
ATOM 651 O O . PHE A 1 83 ? -2.136 10.844 -4.621 1.00 84.12 83 PHE A O 1
ATOM 658 N N . GLU A 1 84 ? -2.226 13.025 -5.161 1.00 82.44 84 GLU A N 1
ATOM 659 C CA . GLU A 1 84 ? -3.035 12.826 -6.360 1.00 82.44 84 GLU A CA 1
ATOM 660 C C . GLU A 1 84 ? -2.136 12.361 -7.523 1.00 82.44 84 GLU A C 1
ATOM 662 O O . GLU A 1 84 ? -1.137 13.048 -7.822 1.00 82.44 84 GLU A O 1
ATOM 667 N N . PRO A 1 85 ? -2.429 11.215 -8.168 1.00 70.25 85 PRO A N 1
ATOM 668 C CA . PRO A 1 85 ? -1.687 10.730 -9.324 1.00 70.25 85 PRO A CA 1
ATOM 669 C C . PRO A 1 85 ? -1.987 11.603 -10.550 1.00 70.25 85 PRO A C 1
ATOM 671 O O . PRO A 1 85 ? -2.895 11.344 -11.329 1.00 70.25 85 PRO A O 1
ATOM 674 N N . GLN A 1 86 ? -1.183 12.640 -10.757 1.00 71.00 86 GLN A N 1
ATOM 675 C CA . GLN A 1 86 ? -1.124 13.329 -12.045 1.00 71.00 86 GLN A CA 1
ATOM 676 C C . GLN A 1 86 ? -0.222 12.546 -13.007 1.00 71.00 86 GLN A C 1
ATOM 678 O O . GLN A 1 86 ? 0.748 11.907 -12.579 1.00 71.00 86 GLN A O 1
ATOM 683 N N . THR A 1 87 ? -0.525 12.597 -14.306 1.00 64.31 87 THR A N 1
ATOM 684 C CA . THR A 1 87 ? 0.253 11.929 -15.365 1.00 64.31 87 THR A CA 1
ATOM 685 C C . THR A 1 87 ? 1.745 12.274 -15.282 1.00 64.31 87 THR A C 1
ATOM 687 O O . THR A 1 87 ? 2.596 11.389 -15.335 1.00 64.31 87 THR A O 1
ATOM 690 N N . ASP A 1 88 ? 2.081 13.536 -14.999 1.00 63.59 88 ASP A N 1
ATOM 691 C CA . ASP A 1 88 ? 3.463 14.006 -14.856 1.00 63.59 88 ASP A CA 1
ATOM 692 C C . ASP A 1 88 ? 4.187 13.420 -13.623 1.00 63.59 88 ASP A C 1
ATOM 694 O O . ASP A 1 88 ? 5.388 13.130 -13.667 1.00 63.59 88 ASP A O 1
ATOM 698 N N . ARG A 1 89 ? 3.482 13.222 -12.502 1.00 63.88 89 ARG A N 1
ATOM 699 C CA . ARG A 1 89 ? 4.024 12.579 -11.297 1.00 63.88 89 ARG A CA 1
ATOM 700 C C . ARG A 1 89 ? 4.217 11.090 -11.504 1.00 63.88 89 ARG A C 1
ATOM 702 O O . ARG A 1 89 ? 5.207 10.559 -11.003 1.00 63.88 89 ARG A O 1
ATOM 709 N N . GLN A 1 90 ? 3.332 10.427 -12.242 1.00 62.12 90 GLN A N 1
ATOM 710 C CA . GLN A 1 90 ? 3.519 9.024 -12.595 1.00 62.12 90 GLN A CA 1
ATOM 711 C C . GLN A 1 90 ? 4.702 8.813 -13.526 1.00 62.12 90 GLN A C 1
ATOM 713 O O . GLN A 1 90 ? 5.512 7.927 -13.266 1.00 62.12 90 GLN A O 1
ATOM 718 N N . ASP A 1 91 ? 4.877 9.662 -14.532 1.00 63.50 91 ASP A N 1
ATOM 719 C CA . ASP A 1 91 ? 6.048 9.617 -15.407 1.00 63.50 91 ASP A CA 1
ATOM 720 C C . ASP A 1 91 ? 7.341 9.832 -14.615 1.00 63.50 91 ASP A C 1
ATOM 722 O O . ASP A 1 91 ? 8.323 9.107 -14.793 1.00 63.50 91 ASP A O 1
ATOM 726 N N . LYS A 1 92 ? 7.323 10.761 -13.650 1.00 64.12 92 LYS A N 1
ATOM 727 C CA . LYS A 1 92 ? 8.431 10.965 -12.705 1.00 64.12 92 LYS A CA 1
ATOM 728 C C . LYS A 1 92 ? 8.649 9.755 -11.794 1.00 64.12 92 LYS A C 1
ATOM 730 O O . LYS A 1 92 ? 9.800 9.443 -11.500 1.00 64.12 92 LYS A O 1
ATOM 735 N N . MET A 1 93 ? 7.598 9.074 -11.335 1.00 62.78 93 MET A N 1
ATOM 736 C CA . MET A 1 93 ? 7.721 7.838 -10.550 1.00 62.78 93 MET A CA 1
ATOM 737 C C . MET A 1 93 ? 8.303 6.708 -11.402 1.00 62.78 93 MET A C 1
ATOM 739 O O . MET A 1 93 ? 9.297 6.105 -11.005 1.00 62.78 93 MET A O 1
ATOM 743 N N . ARG A 1 94 ? 7.775 6.481 -12.607 1.00 64.38 94 ARG A N 1
ATOM 744 C CA . ARG A 1 94 ? 8.277 5.492 -13.569 1.00 64.38 94 ARG A CA 1
ATOM 745 C C . ARG A 1 94 ? 9.740 5.751 -13.923 1.00 64.38 94 ARG A C 1
ATOM 747 O O . ARG A 1 94 ? 10.537 4.821 -13.903 1.00 64.38 94 ARG A O 1
ATOM 754 N N . GLY A 1 95 ? 10.120 7.006 -14.161 1.00 59.69 95 GLY A N 1
ATOM 755 C CA . GLY A 1 95 ? 11.507 7.402 -14.419 1.00 59.69 95 GLY A CA 1
ATOM 756 C C . GLY A 1 95 ? 12.435 7.220 -13.212 1.00 59.69 95 GLY A C 1
ATOM 757 O O . GLY A 1 95 ? 13.570 6.775 -13.373 1.00 59.69 95 GLY A O 1
ATOM 758 N N . LYS A 1 96 ? 11.961 7.510 -11.991 1.00 59.81 96 LYS A N 1
ATOM 759 C CA . LYS A 1 96 ? 12.730 7.303 -10.748 1.00 59.81 96 LYS A CA 1
ATOM 760 C C . LYS A 1 96 ? 12.938 5.827 -10.419 1.00 59.81 96 LYS A C 1
ATOM 762 O O . LYS A 1 96 ? 14.017 5.469 -9.960 1.00 59.81 96 LYS A O 1
ATOM 767 N N . PHE A 1 97 ? 11.928 4.990 -10.644 1.00 56.16 97 PHE A N 1
ATOM 768 C CA . PHE A 1 97 ? 11.979 3.560 -10.330 1.00 56.16 97 PHE A CA 1
ATOM 769 C C . PHE A 1 97 ? 12.531 2.704 -11.480 1.00 56.16 97 PHE A C 1
ATOM 771 O O . PHE A 1 97 ? 13.023 1.610 -11.236 1.00 56.16 97 PHE A O 1
ATOM 778 N N . GLY A 1 98 ? 12.502 3.200 -12.720 1.00 51.84 98 GLY A N 1
ATOM 779 C CA . GLY A 1 98 ? 13.038 2.525 -13.908 1.00 51.84 98 GLY A CA 1
ATOM 780 C C . GLY A 1 98 ? 14.496 2.863 -14.254 1.00 51.84 98 GLY A C 1
ATOM 781 O O . GLY A 1 98 ? 15.017 2.352 -15.243 1.00 51.84 98 GLY A O 1
ATOM 782 N N . GLY A 1 99 ? 15.166 3.732 -13.487 1.00 43.66 99 GLY A N 1
ATOM 783 C CA . GLY A 1 99 ? 16.484 4.282 -13.826 1.00 43.66 99 GLY A CA 1
ATOM 784 C C . GLY A 1 99 ? 17.697 3.554 -13.218 1.00 43.66 99 GLY A C 1
ATOM 785 O O . GLY A 1 99 ? 17.754 3.298 -12.020 1.00 43.66 99 GLY A O 1
ATOM 786 N N . LYS A 1 100 ? 18.714 3.313 -14.064 1.00 42.47 100 LYS A N 1
ATOM 787 C CA . LYS A 1 100 ? 20.115 2.884 -13.805 1.00 42.47 100 LYS A CA 1
ATOM 788 C C . LYS A 1 100 ? 20.410 1.508 -13.196 1.00 42.47 100 LYS A C 1
ATOM 790 O O . LYS A 1 100 ? 21.561 1.092 -13.304 1.00 42.47 100 LYS A O 1
ATOM 795 N N . HIS A 1 101 ? 19.469 0.791 -12.585 1.00 45.72 101 HIS A N 1
ATOM 796 C CA . HIS A 1 101 ? 19.777 -0.520 -11.972 1.00 45.72 101 HIS A CA 1
ATOM 797 C C . HIS A 1 101 ? 19.089 -1.725 -12.626 1.00 45.72 101 HIS A C 1
ATOM 799 O O . HIS A 1 101 ? 19.218 -2.831 -12.120 1.00 45.72 101 HIS A O 1
ATOM 805 N N . GLY A 1 102 ? 18.390 -1.554 -13.754 1.00 41.62 102 GLY A N 1
ATOM 806 C CA . GLY A 1 102 ? 17.885 -2.678 -14.562 1.00 41.62 102 GLY A CA 1
ATOM 807 C C . GLY A 1 102 ? 16.821 -3.562 -13.891 1.00 41.62 102 GLY A C 1
ATOM 808 O O . GLY A 1 102 ? 16.302 -4.477 -14.524 1.00 41.62 102 GLY A O 1
ATOM 809 N N . TYR A 1 103 ? 16.452 -3.291 -12.638 1.00 44.47 103 TYR A N 1
ATOM 810 C CA . TYR A 1 103 ? 15.380 -3.996 -11.953 1.00 44.47 103 TYR A CA 1
ATOM 811 C C . TYR A 1 103 ? 14.044 -3.534 -12.532 1.00 44.47 103 TYR A C 1
ATOM 813 O O . TYR A 1 103 ? 13.563 -2.444 -12.231 1.00 44.47 103 TYR A O 1
ATOM 821 N N . ALA A 1 104 ? 13.458 -4.357 -13.403 1.00 48.78 104 ALA A N 1
ATOM 822 C CA . ALA A 1 104 ? 12.084 -4.195 -13.852 1.00 48.78 104 ALA A CA 1
ATOM 823 C C . ALA A 1 104 ? 11.191 -4.038 -12.617 1.00 48.78 104 ALA A C 1
ATOM 825 O O . ALA A 1 104 ? 11.103 -4.973 -11.827 1.00 48.78 104 ALA A O 1
ATOM 826 N N . ALA A 1 105 ? 10.592 -2.860 -12.423 1.00 54.50 105 ALA A N 1
ATOM 827 C CA . ALA A 1 105 ? 9.714 -2.580 -11.293 1.00 54.50 105 ALA A CA 1
ATOM 828 C C . ALA A 1 105 ? 8.572 -3.612 -11.278 1.00 54.50 105 ALA A C 1
ATOM 830 O O . ALA A 1 105 ? 7.698 -3.530 -12.145 1.00 54.50 105 ALA A O 1
ATOM 831 N N . PRO A 1 106 ? 8.566 -4.594 -10.355 1.00 60.56 106 PRO A N 1
ATOM 832 C CA . PRO A 1 106 ? 7.470 -5.528 -10.264 1.00 60.56 106 PRO A CA 1
ATOM 833 C C . PRO A 1 106 ? 6.410 -4.850 -9.399 1.00 60.56 106 PRO A C 1
ATOM 835 O O . PRO A 1 106 ? 6.514 -4.831 -8.170 1.00 60.56 106 PRO A O 1
ATOM 838 N N . GLY A 1 107 ? 5.428 -4.239 -10.049 1.00 74.38 107 GLY A N 1
ATOM 839 C CA . GLY A 1 107 ? 4.112 -4.057 -9.467 1.00 74.38 107 GLY A CA 1
ATOM 840 C C . GLY A 1 107 ? 3.623 -5.378 -8.872 1.00 74.38 107 GLY A C 1
ATOM 841 O O . GLY A 1 107 ? 3.815 -6.459 -9.440 1.00 74.38 107 GLY A O 1
ATOM 842 N N . ALA A 1 108 ? 3.038 -5.301 -7.684 1.00 82.75 108 ALA A N 1
ATOM 843 C CA . ALA A 1 108 ? 2.444 -6.453 -7.026 1.00 82.75 108 ALA A CA 1
ATOM 844 C C . ALA A 1 108 ? 1.091 -6.079 -6.435 1.00 82.75 108 ALA A C 1
ATOM 846 O O . ALA A 1 108 ? 0.948 -5.007 -5.845 1.00 82.75 108 ALA A O 1
ATOM 847 N N . PHE A 1 109 ? 0.119 -6.978 -6.539 1.00 89.31 109 PHE A N 1
ATOM 848 C CA . PHE A 1 109 ? -1.119 -6.851 -5.786 1.00 89.31 109 PHE A CA 1
ATOM 849 C C . PHE A 1 109 ? -0.840 -7.019 -4.299 1.00 89.31 109 PHE A C 1
ATOM 851 O O . PHE A 1 109 ? -0.115 -7.924 -3.882 1.00 89.31 109 PHE A O 1
ATOM 858 N N . MET A 1 110 ? -1.440 -6.146 -3.505 1.00 90.94 110 MET A N 1
ATOM 859 C CA . MET A 1 110 ? -1.513 -6.259 -2.058 1.00 90.94 110 MET A CA 1
ATOM 860 C C . MET A 1 110 ? -2.766 -7.064 -1.737 1.00 90.94 110 MET A C 1
ATOM 862 O O . MET A 1 110 ? -3.877 -6.577 -1.931 1.00 90.94 110 MET A O 1
ATOM 866 N N . LEU A 1 111 ? -2.585 -8.300 -1.285 1.00 91.50 111 LEU A N 1
ATOM 867 C CA . LEU A 1 111 ? -3.668 -9.196 -0.893 1.00 91.50 111 LEU A CA 1
ATOM 868 C C . LEU A 1 111 ? -3.784 -9.235 0.632 1.00 91.50 111 LEU A C 1
ATOM 870 O O . LEU A 1 111 ? -2.777 -9.414 1.320 1.00 91.50 111 LEU A O 1
ATOM 874 N N . ALA A 1 112 ? -4.994 -9.102 1.162 1.00 91.56 112 ALA A N 1
ATOM 875 C CA . ALA A 1 112 ? -5.275 -9.392 2.564 1.00 91.56 112 ALA A CA 1
ATOM 876 C C . ALA A 1 112 ? -5.232 -10.907 2.855 1.00 91.56 112 ALA A C 1
ATOM 878 O O . ALA A 1 112 ? -5.042 -11.722 1.946 1.00 91.56 112 ALA A O 1
ATOM 879 N N . SER A 1 113 ? -5.370 -11.287 4.130 1.00 89.88 113 SER A N 1
ATOM 880 C CA . SER A 1 113 ? -5.313 -12.685 4.589 1.00 89.88 113 SER A CA 1
ATOM 881 C C . SER A 1 113 ? -6.390 -13.573 3.955 1.00 89.88 113 SER A C 1
ATOM 883 O O . SER A 1 113 ? -6.132 -14.740 3.665 1.00 89.88 113 SER A O 1
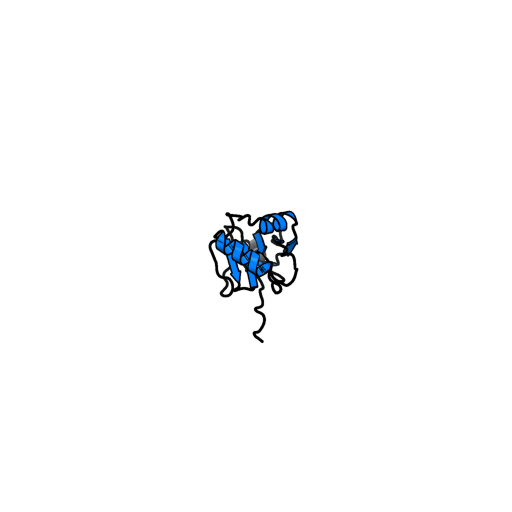ATOM 885 N N . ASP A 1 114 ? -7.555 -13.001 3.658 1.00 88.94 114 ASP A N 1
ATOM 886 C CA . ASP A 1 114 ? -8.681 -13.627 2.954 1.00 88.94 114 ASP A CA 1
ATOM 887 C C . ASP A 1 114 ? -8.498 -13.714 1.423 1.00 88.94 114 ASP A C 1
ATOM 889 O O . ASP A 1 114 ? -9.331 -14.289 0.728 1.00 88.94 114 ASP A O 1
ATOM 893 N N . GLY A 1 115 ? -7.409 -13.157 0.881 1.00 88.56 115 GLY A N 1
ATOM 894 C CA . GLY A 1 115 ? -7.138 -13.096 -0.555 1.00 88.56 115 GLY A CA 1
ATOM 895 C C . GLY A 1 115 ? -7.729 -11.879 -1.270 1.00 88.56 115 GLY A C 1
ATOM 896 O O . GLY A 1 115 ? -7.486 -11.721 -2.467 1.00 88.56 115 GLY A O 1
ATOM 897 N N . THR A 1 116 ? -8.440 -10.993 -0.569 1.00 90.38 116 THR A N 1
ATOM 898 C CA . THR A 1 116 ? -8.994 -9.762 -1.144 1.00 90.38 116 THR A CA 1
ATOM 899 C C . THR A 1 116 ? -7.872 -8.834 -1.610 1.00 90.38 116 THR A C 1
ATOM 901 O O . THR A 1 116 ? -6.930 -8.560 -0.863 1.00 90.38 116 THR A O 1
ATOM 904 N N . VAL A 1 117 ? -7.977 -8.302 -2.832 1.00 90.81 117 VAL A N 1
ATOM 905 C CA . VAL A 1 117 ? -7.070 -7.252 -3.323 1.00 90.81 117 VAL A CA 1
ATOM 906 C C . VAL A 1 117 ? -7.401 -5.946 -2.606 1.00 90.81 117 VAL A C 1
ATOM 908 O O . VAL A 1 117 ? -8.480 -5.386 -2.780 1.00 90.81 117 VAL A O 1
ATOM 911 N N . VAL A 1 118 ? -6.462 -5.445 -1.809 1.00 92.56 118 VAL A N 1
ATOM 912 C CA . VAL A 1 118 ? -6.614 -4.194 -1.045 1.00 92.56 118 VAL A CA 1
ATOM 913 C C . VAL A 1 118 ? -5.796 -3.041 -1.625 1.00 92.56 118 VAL A C 1
ATOM 915 O O . VAL A 1 118 ? -5.914 -1.900 -1.180 1.00 92.56 118 VAL A O 1
ATOM 918 N N . GLY A 1 119 ? -4.961 -3.320 -2.625 1.00 90.81 119 GLY A N 1
ATOM 919 C CA . GLY A 1 119 ? -4.129 -2.315 -3.262 1.00 90.81 119 GLY A CA 1
ATOM 920 C C . GLY A 1 119 ? -3.048 -2.899 -4.155 1.00 90.81 119 GLY A C 1
ATOM 921 O O . GLY A 1 119 ? -3.053 -4.077 -4.516 1.00 90.81 119 GLY A O 1
ATOM 922 N N . ILE A 1 120 ? -2.103 -2.040 -4.497 1.00 88.38 120 ILE A N 1
ATOM 923 C CA . ILE A 1 120 ? -0.999 -2.275 -5.404 1.00 88.38 120 ILE A CA 1
ATOM 924 C C . ILE A 1 120 ? 0.255 -1.632 -4.827 1.00 88.38 120 ILE A C 1
ATOM 926 O O . ILE A 1 120 ? 0.274 -0.468 -4.421 1.00 88.38 120 ILE A O 1
ATOM 930 N N . TRP A 1 121 ? 1.327 -2.406 -4.845 1.00 84.69 121 TRP A N 1
ATOM 931 C CA . TRP A 1 121 ? 2.657 -1.990 -4.459 1.00 84.69 121 TRP A CA 1
ATOM 932 C C . TRP A 1 121 ? 3.476 -1.601 -5.688 1.00 84.69 121 TRP A C 1
ATOM 934 O O . TRP A 1 121 ? 3.728 -2.443 -6.549 1.00 84.69 121 TRP A O 1
ATOM 944 N N . PHE A 1 122 ? 3.940 -0.352 -5.746 1.00 75.88 122 PHE A N 1
ATOM 945 C CA . PHE A 1 122 ? 4.848 0.146 -6.778 1.00 75.88 122 PHE A CA 1
ATOM 946 C C . PHE A 1 122 ? 6.242 0.309 -6.170 1.00 75.88 122 PHE A C 1
ATOM 948 O O . PHE A 1 122 ? 6.540 1.330 -5.563 1.00 75.88 122 PHE A O 1
ATOM 955 N N . TYR A 1 123 ? 7.064 -0.736 -6.322 1.00 69.50 123 TYR A N 1
ATOM 956 C CA . TYR A 1 123 ? 8.498 -0.822 -6.008 1.00 69.50 123 TYR A CA 1
ATOM 957 C C . TYR A 1 123 ? 9.017 -0.038 -4.784 1.00 69.50 123 TYR A C 1
ATOM 959 O O . TYR A 1 123 ? 9.076 1.183 -4.763 1.00 69.50 123 TYR A O 1
ATOM 967 N N . GLY A 1 124 ? 9.610 -0.763 -3.838 1.00 59.81 124 GLY A N 1
ATOM 968 C CA . GLY A 1 124 ? 10.556 -0.204 -2.880 1.00 59.81 124 GLY A CA 1
ATOM 969 C C . GLY A 1 124 ? 11.386 -1.334 -2.280 1.00 59.81 124 GLY A C 1
ATOM 970 O O . GLY A 1 124 ? 10.797 -2.299 -1.794 1.00 59.81 124 GLY A O 1
ATOM 971 N N . PRO A 1 125 ? 12.729 -1.272 -2.305 1.00 58.25 125 PRO A N 1
ATOM 972 C CA . PRO A 1 125 ? 13.589 -2.402 -1.933 1.00 58.25 125 PRO A CA 1
ATOM 973 C C . PRO A 1 125 ? 13.487 -2.813 -0.452 1.00 58.25 125 PRO A C 1
ATOM 975 O O . PRO A 1 125 ? 14.011 -3.856 -0.060 1.00 58.25 125 PRO A O 1
ATOM 978 N N . HIS A 1 126 ? 12.814 -2.010 0.378 1.00 60.28 126 HIS A N 1
ATOM 979 C CA . HIS A 1 126 ? 12.787 -2.168 1.833 1.00 60.28 126 HIS A CA 1
ATOM 980 C C . HIS A 1 126 ? 11.401 -2.454 2.427 1.00 60.28 126 HIS A 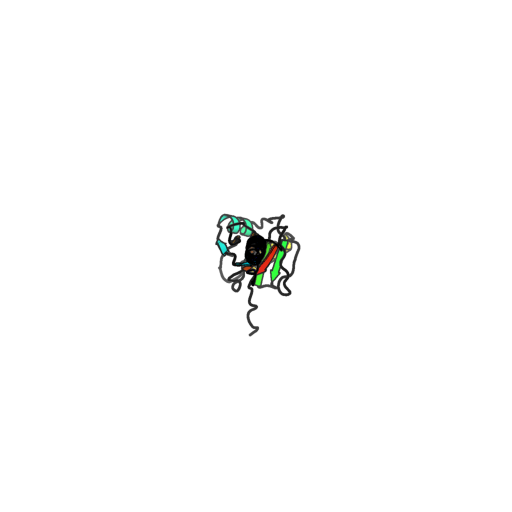C 1
ATOM 982 O O . HIS A 1 126 ? 11.299 -2.605 3.643 1.00 60.28 126 HIS A O 1
ATOM 988 N N . THR A 1 127 ? 10.349 -2.594 1.613 1.00 63.38 127 THR A N 1
ATOM 989 C CA . THR A 1 127 ? 9.048 -3.074 2.117 1.00 63.38 127 THR A CA 1
ATOM 990 C C . THR A 1 127 ? 8.935 -4.557 1.881 1.00 63.38 127 THR A C 1
ATOM 992 O O . THR A 1 127 ? 8.954 -5.014 0.740 1.00 63.38 127 THR A O 1
ATOM 995 N N . ARG A 1 128 ? 8.818 -5.317 2.967 1.00 68.38 128 ARG A N 1
ATOM 996 C CA . ARG A 1 128 ? 8.710 -6.780 2.897 1.00 68.38 128 ARG A CA 1
ATOM 997 C C . ARG A 1 128 ? 7.339 -7.300 3.301 1.00 68.38 128 ARG A C 1
ATOM 999 O O . ARG A 1 128 ? 6.995 -8.419 2.945 1.00 68.38 128 ARG A O 1
ATOM 1006 N N . SER A 1 129 ? 6.554 -6.495 4.008 1.00 80.94 129 SER A N 1
ATOM 1007 C CA . SER A 1 129 ? 5.243 -6.888 4.512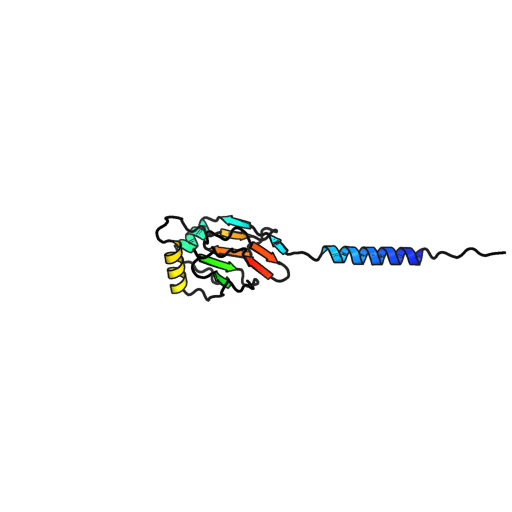 1.00 80.94 129 SER A CA 1
ATOM 1008 C C . SER A 1 129 ? 4.358 -5.669 4.758 1.00 80.94 129 SER A C 1
ATOM 1010 O O . SER A 1 129 ? 4.810 -4.521 4.753 1.00 80.94 129 SER A O 1
ATOM 1012 N N . PHE A 1 130 ? 3.076 -5.926 4.963 1.00 89.62 130 PHE A N 1
ATOM 1013 C CA . PHE A 1 130 ? 2.098 -4.945 5.406 1.00 89.62 130 PHE A CA 1
ATOM 1014 C C . PHE A 1 130 ? 1.061 -5.644 6.278 1.00 89.62 130 PHE A C 1
ATOM 1016 O O . PHE A 1 130 ? 0.860 -6.856 6.156 1.00 89.62 130 PHE A O 1
ATOM 1023 N N . LYS A 1 131 ? 0.417 -4.882 7.156 1.00 92.56 131 LYS A N 1
ATOM 1024 C CA . LYS A 1 131 ? -0.769 -5.329 7.885 1.00 92.56 131 LYS A CA 1
ATOM 1025 C C . LYS A 1 131 ? -2.020 -4.715 7.283 1.00 92.56 131 LYS A C 1
ATOM 1027 O O . LYS A 1 131 ? -1.970 -3.605 6.746 1.00 92.56 131 LYS A O 1
A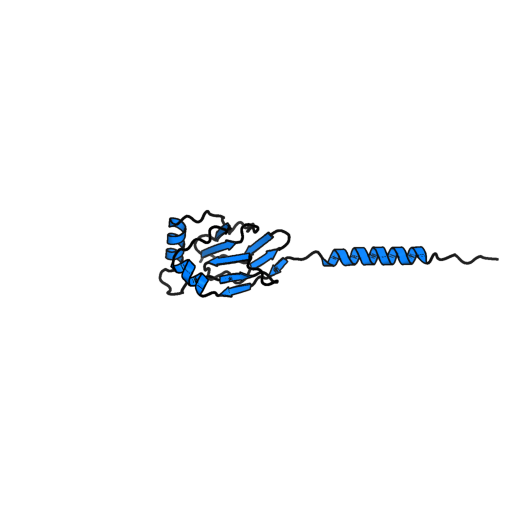TOM 1032 N N . VAL A 1 132 ? -3.122 -5.438 7.395 1.00 93.06 132 VAL A N 1
ATOM 1033 C CA . VAL A 1 132 ? -4.455 -4.987 7.009 1.00 93.06 132 VAL A CA 1
ATOM 1034 C C . VAL A 1 132 ? -5.369 -5.149 8.210 1.00 93.06 132 VAL A C 1
ATOM 1036 O O . VAL A 1 132 ? -5.516 -6.250 8.726 1.00 93.06 132 VAL A O 1
ATOM 1039 N N . ASP A 1 133 ? -5.985 -4.054 8.633 1.00 92.56 133 ASP A N 1
ATOM 104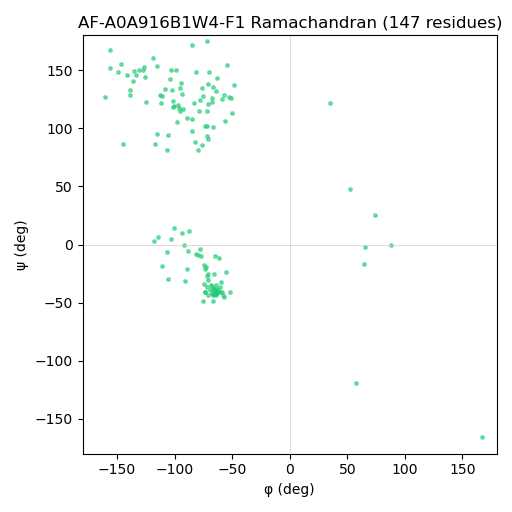0 C CA . ASP A 1 133 ? -7.140 -4.059 9.526 1.00 92.56 133 ASP A CA 1
ATOM 1041 C C . ASP A 1 133 ? -8.387 -3.904 8.647 1.00 92.56 133 ASP A C 1
ATOM 1043 O O . ASP A 1 133 ? -8.633 -2.837 8.071 1.00 92.56 133 ASP A O 1
ATOM 1047 N N . GLN A 1 134 ? -9.125 -5.002 8.472 1.00 88.12 134 GLN A N 1
ATOM 1048 C CA . GLN A 1 134 ? -10.286 -5.054 7.579 1.00 88.12 134 GLN A CA 1
ATOM 1049 C C . GLN A 1 134 ? -11.485 -4.268 8.119 1.00 88.12 134 GLN A C 1
ATOM 1051 O O . GLN A 1 134 ? -12.249 -3.705 7.334 1.00 88.12 134 GLN A O 1
ATOM 1056 N N . GLU A 1 135 ? -11.634 -4.181 9.439 1.00 89.38 135 GLU A N 1
ATOM 1057 C CA . GLU A 1 135 ? -12.731 -3.450 10.075 1.00 89.38 135 GLU A CA 1
ATOM 1058 C C . GLU A 1 135 ? -12.507 -1.945 9.995 1.00 89.38 135 GLU A C 1
ATOM 1060 O O . GLU A 1 135 ? -13.379 -1.195 9.552 1.00 89.38 135 GLU A O 1
ATOM 1065 N N . LYS A 1 136 ? -11.307 -1.492 10.366 1.00 91.62 136 LYS A N 1
ATOM 1066 C CA . LYS A 1 136 ? -10.940 -0.071 10.330 1.00 91.62 136 LYS A CA 1
ATOM 1067 C C . LYS A 1 136 ? -10.555 0.403 8.934 1.00 91.62 136 LYS A C 1
ATOM 1069 O O . LYS A 1 136 ? -10.366 1.603 8.739 1.00 91.62 136 LYS A O 1
ATOM 1074 N N . ARG A 1 137 ? -10.419 -0.524 7.979 1.00 93.56 137 ARG A N 1
ATOM 1075 C CA . ARG A 1 137 ? -9.922 -0.280 6.617 1.00 93.56 137 ARG A CA 1
ATOM 1076 C C . ARG A 1 137 ? -8.578 0.448 6.637 1.00 93.56 137 ARG A C 1
ATOM 1078 O O . ARG A 1 137 ? -8.359 1.438 5.939 1.00 93.56 137 ARG A O 1
ATOM 1085 N N . ILE A 1 138 ? -7.662 -0.046 7.460 1.00 94.31 138 ILE A N 1
ATOM 1086 C CA . ILE A 1 138 ? -6.318 0.512 7.606 1.00 94.31 138 ILE A CA 1
ATOM 1087 C C . ILE A 1 138 ? -5.307 -0.442 6.979 1.00 94.31 138 ILE A C 1
ATOM 1089 O O . ILE A 1 138 ? -5.336 -1.646 7.222 1.00 94.31 138 ILE A O 1
ATOM 1093 N N . ILE A 1 139 ? -4.397 0.112 6.183 1.00 92.94 139 ILE A N 1
ATOM 1094 C CA . ILE A 1 139 ? -3.213 -0.586 5.691 1.00 92.94 139 ILE A CA 1
ATOM 1095 C C . ILE A 1 139 ? -1.990 0.034 6.352 1.00 92.94 139 ILE A C 1
ATOM 1097 O O . ILE A 1 139 ? -1.779 1.246 6.294 1.00 92.94 139 ILE A O 1
ATOM 1101 N N . GLU A 1 140 ? -1.159 -0.814 6.946 1.00 91.75 140 GLU A N 1
ATOM 1102 C CA . GLU A 1 140 ? 0.108 -0.424 7.558 1.00 91.75 140 GLU A CA 1
ATOM 1103 C C . GLU A 1 140 ? 1.261 -1.070 6.786 1.00 91.75 140 GLU A C 1
ATOM 1105 O O . GLU A 1 140 ? 1.621 -2.224 7.049 1.00 91.75 140 GLU A O 1
ATOM 1110 N N . PRO A 1 141 ? 1.864 -0.364 5.815 1.00 87.88 141 PRO A N 1
ATOM 1111 C CA . PRO A 1 141 ? 3.050 -0.860 5.140 1.00 87.88 141 PRO A CA 1
ATOM 1112 C C . PRO A 1 141 ? 4.211 -0.886 6.131 1.00 87.88 141 PRO A C 1
ATOM 1114 O O . PRO A 1 141 ? 4.589 0.151 6.687 1.00 87.88 141 PRO A O 1
ATOM 1117 N N . MET A 1 142 ? 4.813 -2.059 6.328 1.00 79.94 142 MET A N 1
ATOM 1118 C CA . MET A 1 142 ? 6.004 -2.201 7.159 1.00 79.94 142 MET A CA 1
ATOM 1119 C C . MET A 1 142 ? 7.219 -1.775 6.345 1.00 79.94 142 MET A C 1
ATOM 1121 O O . MET A 1 142 ? 7.921 -2.586 5.739 1.00 79.94 142 MET A O 1
ATOM 1125 N N . TYR A 1 143 ? 7.414 -0.460 6.292 1.00 70.31 143 TYR A N 1
ATOM 1126 C CA . TYR A 1 143 ? 8.560 0.167 5.661 1.00 70.31 143 TYR A CA 1
ATOM 1127 C C . TYR A 1 143 ? 9.571 0.586 6.720 1.00 70.31 143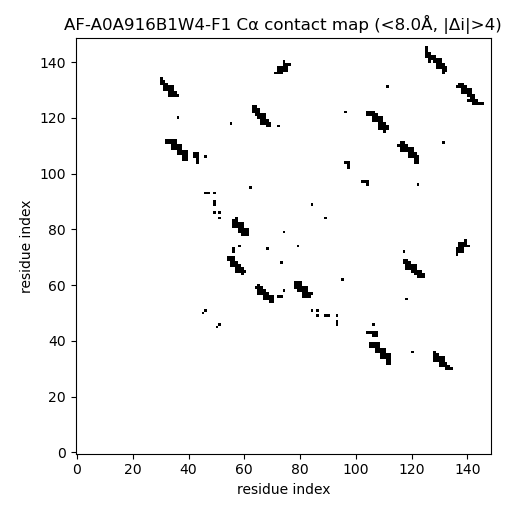 TYR A C 1
ATOM 1129 O O . TYR A 1 143 ? 9.283 1.427 7.573 1.00 70.31 143 TYR A O 1
ATOM 1137 N N . VAL A 1 144 ? 10.771 0.021 6.643 1.00 64.12 144 VAL A N 1
ATOM 1138 C CA . VAL A 1 144 ? 11.910 0.492 7.427 1.00 64.12 144 VAL A CA 1
ATOM 1139 C C . VAL A 1 144 ? 12.651 1.504 6.565 1.00 64.12 144 VAL A C 1
ATOM 1141 O O . VAL A 1 144 ? 13.155 1.161 5.494 1.00 64.12 144 VAL A O 1
ATOM 1144 N N . LEU A 1 145 ? 12.699 2.761 7.013 1.00 60.84 145 LEU A N 1
ATOM 1145 C CA . LEU A 1 145 ? 13.575 3.754 6.399 1.00 60.84 145 LEU A CA 1
ATOM 1146 C C . LEU A 1 145 ? 15.015 3.232 6.506 1.00 60.84 145 LEU A C 1
ATOM 1148 O O . LEU A 1 145 ? 15.439 2.918 7.621 1.00 60.84 145 LEU A O 1
ATOM 1152 N N . PRO A 1 146 ? 15.774 3.123 5.401 1.00 56.84 146 PRO A N 1
ATOM 1153 C CA . PRO A 1 146 ? 17.191 2.819 5.512 1.00 56.84 146 PRO A CA 1
ATOM 1154 C C . PRO A 1 146 ? 17.834 3.898 6.390 1.00 56.84 146 PRO A C 1
ATOM 1156 O O . PRO A 1 146 ? 17.609 5.093 6.175 1.00 56.84 146 PRO A O 1
ATOM 1159 N N . SER A 1 147 ? 18.585 3.478 7.410 1.00 50.22 147 SER A N 1
ATOM 1160 C CA . SER A 1 147 ? 19.410 4.382 8.210 1.00 50.22 147 SER A CA 1
ATOM 1161 C C . SER A 1 147 ? 20.260 5.213 7.253 1.00 50.22 147 SER A C 1
ATOM 1163 O O . SER A 1 147 ? 20.915 4.641 6.378 1.00 50.22 147 SER A O 1
ATOM 1165 N N . ARG A 1 148 ? 20.204 6.549 7.369 1.00 47.75 148 ARG A N 1
ATOM 1166 C CA . ARG A 1 148 ? 21.096 7.423 6.596 1.00 47.75 148 ARG A CA 1
ATOM 1167 C C . ARG A 1 148 ? 22.542 6.953 6.835 1.00 47.75 148 ARG A C 1
ATOM 1169 O O . ARG A 1 148 ? 22.883 6.798 8.009 1.00 47.75 148 ARG A O 1
ATOM 1176 N N . PRO A 1 149 ? 23.336 6.684 5.784 1.00 48.44 149 PRO A N 1
ATOM 1177 C CA . PRO A 1 149 ? 24.780 6.569 5.940 1.00 48.44 149 PRO A CA 1
ATOM 1178 C C . PRO A 1 149 ? 25.377 7.906 6.391 1.00 48.44 149 PRO A C 1
ATOM 1180 O O . PRO A 1 149 ? 24.771 8.962 6.078 1.00 48.44 149 PRO A O 1
#

Secondary structure (DSSP, 8-state):
-PPPP---HHHHHHHHHHHHHHHHHHTTS--EEE-EEEE-HHHHHHHHHT---TTSEEEEETTTEEEEE-TT-B---SS-EEE---HHHHHHHHHHHSSSS------EEEE-TTS-EEEEEE--TTEEEEEEETTTTEEEEEEPPPPP-